Protein AF-A0A957NY93-F1 (afdb_monomer_lite)

Secondary structure (DSSP, 8-state):
-----EE------TTGGGG-EEEEEE-HHHHS-GGG-BTTTB---HHHHHHHHHHHHHHHHHTTEEEEEEEE-SS--TTS---EEEEEEE--SPPPHHHHHHHHHHHHHHHHHHHHHHHHHHHH--

Radius of gyration: 15.86 Å; chains: 1; bounding box: 39×30×48 Å

Sequence (126 aa):
PTLHLMSKSAEGNNADRENANIVALIKPQFEAGKENVGKGGVVRDQKVHRSVLQETLSTARNLGLVTRGVTVSPLLGPAGNVEFLVWWQQDSSPVGDFQNDLLTTNIRAMIEQTLAAAHALRQGAG

Foldseek 3Di:
DPWPWDWDDDPDDPVSLQWTKTKTKAFLLVQADPVQQDPQSERDDLVSVLVSLVVVQVVCVVVQKQWPAKAWDLDADPSRYTMMMTMITHHPDDDDPVVVVVSVVVSVVRSVVRSVRSVVSVVVVD

Structure (mmCIF, N/CA/C/O backbone):
data_AF-A0A957NY93-F1
#
_entry.id   AF-A0A957NY93-F1
#
loop_
_atom_site.group_PDB
_atom_site.id
_atom_site.type_symbol
_atom_site.label_atom_id
_atom_site.label_alt_id
_atom_site.label_comp_id
_atom_site.label_asym_id
_atom_site.label_entity_id
_atom_site.label_seq_id
_atom_site.pdbx_PDB_ins_code
_atom_site.Cartn_x
_atom_site.Cartn_y
_atom_site.Cartn_z
_atom_site.occupancy
_atom_site.B_iso_or_equiv
_atom_site.auth_seq_id
_atom_site.auth_comp_id
_atom_site.auth_asym_id
_atom_site.auth_atom_id
_atom_site.pdbx_PDB_model_num
ATOM 1 N N . PRO A 1 1 ? -6.779 -10.012 -1.672 1.00 38.25 1 PRO A N 1
ATOM 2 C CA . PRO A 1 1 ? -6.381 -9.122 -2.774 1.00 38.25 1 PRO A CA 1
ATOM 3 C C . PRO A 1 1 ? -7.370 -9.072 -3.935 1.00 38.25 1 PRO A C 1
ATOM 5 O O . PRO A 1 1 ? -7.368 -9.952 -4.792 1.00 38.25 1 PRO A O 1
ATOM 8 N N . THR A 1 2 ? -8.195 -8.023 -3.980 1.00 35.12 2 THR A N 1
ATOM 9 C CA . THR A 1 2 ? -8.941 -7.669 -5.200 1.00 35.12 2 THR A CA 1
ATOM 10 C C . THR A 1 2 ? -8.247 -6.475 -5.834 1.00 35.12 2 THR A C 1
ATOM 12 O O . THR A 1 2 ? -8.535 -5.322 -5.517 1.00 35.12 2 THR A O 1
ATOM 15 N N . LEU A 1 3 ? -7.305 -6.763 -6.728 1.00 40.34 3 LEU A N 1
ATOM 16 C CA . LEU A 1 3 ? -6.578 -5.758 -7.488 1.00 40.34 3 LEU A CA 1
ATOM 17 C C . LEU A 1 3 ? -7.494 -5.221 -8.600 1.00 40.34 3 LEU A C 1
ATOM 19 O O . LEU A 1 3 ? -7.773 -5.921 -9.571 1.00 40.34 3 LEU A O 1
ATOM 23 N N . HIS A 1 4 ? -8.011 -3.998 -8.456 1.00 44.75 4 HIS A N 1
ATOM 24 C CA . HIS A 1 4 ? -8.770 -3.348 -9.529 1.00 44.75 4 HIS A CA 1
ATOM 25 C C . HIS A 1 4 ? -7.773 -2.728 -10.520 1.00 44.75 4 HIS A C 1
ATOM 27 O O . HIS A 1 4 ? -7.240 -1.644 -10.285 1.00 44.75 4 HIS A O 1
ATOM 33 N N . LEU A 1 5 ? -7.461 -3.463 -11.591 1.00 48.06 5 LEU A N 1
ATOM 34 C CA . LEU A 1 5 ? -6.536 -3.033 -12.640 1.00 48.06 5 LEU A CA 1
ATOM 35 C C . LEU A 1 5 ? -7.236 -2.065 -13.598 1.00 48.06 5 LEU A C 1
ATOM 37 O O . LEU A 1 5 ? -8.136 -2.458 -14.336 1.00 48.06 5 LEU A O 1
ATOM 41 N N . MET A 1 6 ? -6.783 -0.815 -13.639 1.00 42.16 6 MET A N 1
ATOM 42 C CA . MET A 1 6 ? -7.048 0.076 -14.765 1.00 42.16 6 MET A CA 1
ATOM 43 C C . MET A 1 6 ? -5.817 0.061 -15.673 1.00 42.16 6 MET A C 1
ATOM 45 O O . MET A 1 6 ? -4.771 0.596 -15.312 1.00 42.16 6 MET A O 1
ATOM 49 N N . SER A 1 7 ? -5.927 -0.581 -16.838 1.00 45.12 7 SER A N 1
ATOM 50 C CA . SER A 1 7 ? -4.910 -0.501 -17.892 1.00 45.12 7 SER A CA 1
ATOM 51 C C . SER A 1 7 ? -5.384 0.466 -18.975 1.00 45.12 7 SER A C 1
ATOM 53 O O . SER A 1 7 ? -6.539 0.425 -19.397 1.00 45.12 7 SER A O 1
ATOM 55 N N . LYS A 1 8 ? -4.501 1.365 -19.415 1.00 44.06 8 LYS A N 1
ATOM 56 C CA . LYS A 1 8 ? -4.727 2.191 -20.602 1.00 44.06 8 LYS A CA 1
ATOM 57 C C . LYS A 1 8 ? -3.814 1.646 -21.695 1.00 44.06 8 LYS A C 1
ATOM 59 O O . LYS A 1 8 ? -2.609 1.870 -21.658 1.00 44.06 8 LYS A O 1
ATOM 64 N N . SER A 1 9 ? -4.387 0.877 -22.618 1.00 43.62 9 SER A N 1
ATOM 65 C CA . SER A 1 9 ? -3.687 0.446 -23.828 1.00 43.62 9 SER A CA 1
ATOM 66 C C . SER A 1 9 ? -3.592 1.645 -24.769 1.00 43.62 9 SER A C 1
ATOM 68 O O . SER A 1 9 ? -4.622 2.188 -25.163 1.00 43.62 9 SER A O 1
ATOM 70 N N . ALA A 1 10 ? -2.381 2.089 -25.105 1.00 47.06 10 ALA A N 1
ATOM 71 C CA . ALA A 1 10 ? -2.195 2.949 -26.268 1.00 47.06 10 ALA A CA 1
ATOM 72 C C . ALA A 1 10 ? -2.408 2.074 -27.513 1.00 47.06 10 ALA A C 1
ATOM 74 O O . ALA A 1 10 ? -1.837 0.988 -27.603 1.00 47.06 10 ALA A O 1
ATOM 75 N N . GLU A 1 11 ? -3.280 2.487 -28.431 1.00 49.31 11 GLU A N 1
ATOM 76 C CA . GLU A 1 11 ? -3.391 1.837 -29.737 1.00 49.31 11 GLU A CA 1
ATOM 77 C C . GLU A 1 11 ? -2.147 2.205 -30.552 1.00 49.31 11 GLU A C 1
ATOM 79 O O . GLU A 1 11 ? -1.994 3.337 -31.004 1.00 49.31 11 GLU A O 1
ATOM 84 N N . GLY A 1 12 ? -1.224 1.254 -30.670 1.00 46.53 12 GLY A N 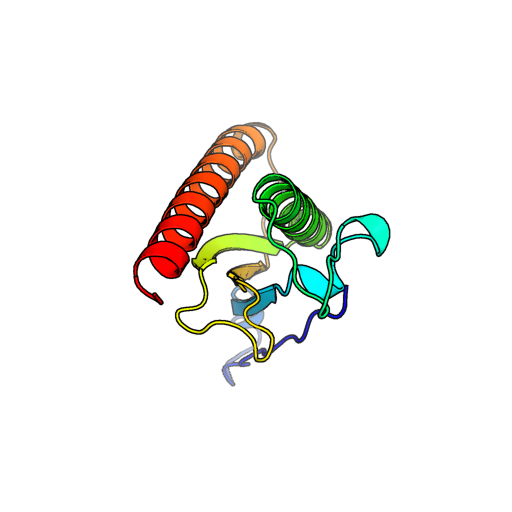1
ATOM 85 C CA . GLY A 1 12 ? 0.076 1.423 -31.305 1.00 46.53 12 GLY A CA 1
ATOM 86 C C . GLY A 1 12 ? 0.722 0.061 -31.549 1.00 46.53 12 GLY A C 1
ATOM 87 O O . GLY A 1 12 ? 0.358 -0.931 -30.921 1.00 46.53 12 GLY A O 1
ATOM 88 N N . ASN A 1 13 ? 1.581 -0.009 -32.561 1.00 46.53 13 ASN A N 1
ATOM 89 C CA . ASN A 1 13 ? 2.079 -1.226 -33.204 1.00 46.53 13 ASN A CA 1
ATOM 90 C C . ASN A 1 13 ? 2.714 -2.224 -32.204 1.0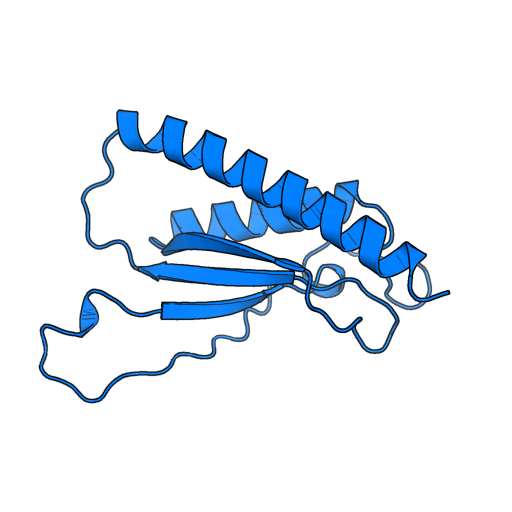0 46.53 13 ASN A C 1
ATOM 92 O O . ASN A 1 13 ? 3.113 -1.845 -31.112 1.00 46.53 13 ASN A O 1
ATOM 96 N N . ASN A 1 14 ? 2.857 -3.502 -32.579 1.00 46.69 14 ASN A N 1
ATOM 97 C CA . ASN A 1 14 ? 3.191 -4.648 -31.699 1.00 46.69 14 ASN A CA 1
ATOM 98 C C . ASN A 1 14 ? 4.466 -4.521 -30.809 1.00 46.69 14 ASN A C 1
ATOM 100 O O . ASN A 1 14 ? 4.696 -5.388 -29.972 1.00 46.69 14 ASN A O 1
ATOM 104 N N . ALA A 1 15 ? 5.265 -3.459 -30.962 1.00 48.84 15 ALA A N 1
ATOM 105 C CA . ALA A 1 15 ? 6.399 -3.082 -30.109 1.00 48.84 15 ALA A CA 1
ATOM 106 C C . ALA A 1 15 ? 6.013 -2.251 -28.856 1.00 48.84 15 ALA A C 1
ATOM 108 O O . ALA A 1 15 ? 6.775 -2.205 -27.898 1.00 48.84 15 ALA A O 1
ATOM 109 N N . ASP A 1 16 ? 4.815 -1.655 -28.795 1.00 47.78 16 ASP A N 1
ATOM 110 C CA . ASP A 1 16 ? 4.365 -0.823 -27.658 1.00 47.78 16 ASP A CA 1
ATOM 111 C C . ASP A 1 16 ? 3.883 -1.641 -26.442 1.00 47.78 16 ASP A C 1
ATOM 113 O O . ASP A 1 16 ? 3.574 -1.095 -25.378 1.00 47.78 16 ASP A O 1
ATOM 117 N N . ARG A 1 17 ? 3.852 -2.975 -26.563 1.00 48.91 17 ARG A N 1
ATOM 118 C CA . ARG A 1 17 ? 3.532 -3.897 -25.459 1.00 48.91 17 ARG A CA 1
ATOM 119 C C . ARG A 1 17 ? 4.606 -3.939 -24.367 1.00 48.91 17 ARG A C 1
ATOM 121 O O . ARG A 1 17 ? 4.334 -4.460 -23.291 1.00 48.91 17 ARG A O 1
ATOM 128 N N . GLU A 1 18 ? 5.786 -3.374 -24.614 1.00 53.59 18 GLU A N 1
ATOM 129 C CA . GLU A 1 18 ? 6.930 -3.423 -23.695 1.00 53.59 18 GLU A CA 1
ATOM 130 C C . GLU A 1 18 ? 6.879 -2.389 -22.556 1.00 53.59 18 GLU A C 1
ATOM 132 O O . GLU A 1 18 ? 7.755 -2.389 -21.702 1.00 53.59 18 GLU A O 1
ATOM 137 N N . ASN A 1 19 ? 5.856 -1.527 -22.483 1.00 65.19 19 ASN A N 1
ATOM 138 C CA . ASN A 1 19 ? 5.775 -0.465 -21.466 1.00 65.19 19 ASN A CA 1
ATOM 139 C C . ASN A 1 19 ? 4.360 -0.278 -20.891 1.00 65.19 19 ASN A C 1
ATOM 141 O O . ASN A 1 19 ? 3.904 0.848 -20.665 1.00 65.19 19 ASN A O 1
ATOM 145 N N . ALA A 1 20 ? 3.632 -1.374 -20.658 1.00 80.31 20 ALA A N 1
ATOM 146 C CA . ALA A 1 20 ? 2.317 -1.301 -20.028 1.00 80.31 20 ALA A CA 1
ATOM 147 C C . ALA A 1 20 ? 2.431 -0.715 -18.607 1.00 80.31 20 ALA A C 1
ATOM 149 O O . ALA A 1 20 ? 3.055 -1.297 -17.718 1.00 80.31 20 ALA A O 1
ATOM 150 N N . ASN A 1 21 ? 1.821 0.455 -18.402 1.00 86.50 21 ASN A N 1
ATOM 151 C CA . ASN A 1 21 ? 1.753 1.120 -17.105 1.00 86.50 21 ASN A CA 1
ATOM 152 C C . ASN A 1 21 ? 0.478 0.693 -16.378 1.00 86.50 21 ASN A C 1
ATOM 154 O O . ASN A 1 21 ? -0.620 0.792 -16.928 1.00 86.50 21 ASN A O 1
ATOM 158 N N . ILE A 1 22 ? 0.627 0.265 -15.128 1.00 91.56 22 ILE A N 1
ATOM 159 C CA . ILE A 1 22 ? -0.482 -0.102 -14.251 1.00 91.56 22 ILE A CA 1
ATOM 160 C C . ILE A 1 22 ? -0.497 0.874 -13.084 1.00 91.56 22 ILE A C 1
ATOM 162 O O . ILE A 1 22 ? 0.503 1.016 -12.382 1.00 91.56 22 ILE A O 1
ATOM 166 N N . VAL A 1 23 ? -1.641 1.516 -12.857 1.00 93.81 23 VAL A N 1
ATOM 167 C CA . VAL A 1 23 ? -1.903 2.266 -11.627 1.00 93.81 23 VAL A CA 1
ATOM 168 C C . VAL A 1 23 ? -2.995 1.540 -10.860 1.00 93.81 23 VAL A C 1
ATOM 170 O O . VAL A 1 23 ? -4.060 1.261 -11.412 1.00 93.81 23 VAL A O 1
ATOM 173 N N . ALA A 1 24 ? -2.726 1.215 -9.600 1.00 95.44 24 ALA A N 1
ATOM 174 C CA . ALA A 1 24 ? -3.663 0.498 -8.745 1.00 95.44 24 ALA A CA 1
ATOM 175 C C . ALA A 1 24 ? -3.839 1.202 -7.398 1.00 95.44 24 ALA A C 1
ATOM 177 O O . ALA A 1 24 ? -2.929 1.856 -6.887 1.00 95.44 24 ALA A O 1
ATOM 178 N N . LEU A 1 25 ? -5.031 1.040 -6.828 1.00 97.62 25 LEU A N 1
ATOM 179 C CA . LEU A 1 25 ? -5.383 1.525 -5.501 1.00 97.62 25 LEU A CA 1
ATOM 180 C C . LEU A 1 25 ? -5.311 0.358 -4.511 1.00 97.62 25 LEU A C 1
ATOM 182 O O . LEU A 1 25 ? -6.077 -0.600 -4.614 1.00 97.62 25 LEU A O 1
ATOM 186 N N . ILE A 1 26 ? -4.395 0.447 -3.554 1.00 98.00 26 ILE A N 1
ATOM 187 C CA . ILE A 1 26 ? -4.211 -0.512 -2.467 1.00 98.00 26 ILE A CA 1
ATOM 188 C C . ILE A 1 26 ? -5.057 -0.055 -1.282 1.00 98.00 26 ILE A C 1
ATOM 190 O O . ILE A 1 26 ? -4.910 1.064 -0.782 1.00 98.00 26 ILE A O 1
ATOM 194 N N . LYS A 1 27 ? -5.931 -0.946 -0.819 1.00 97.50 27 LYS A N 1
ATOM 195 C CA . LYS A 1 27 ? -6.901 -0.683 0.246 1.00 97.50 27 LYS A CA 1
ATOM 196 C C . LYS A 1 27 ? -6.636 -1.610 1.434 1.00 97.50 27 LYS A C 1
ATOM 198 O O . LYS A 1 27 ? -7.103 -2.750 1.412 1.00 97.50 27 LYS A O 1
ATOM 203 N N . PRO A 1 28 ? -5.909 -1.161 2.474 1.00 97.31 28 PRO A N 1
ATOM 204 C CA . PRO A 1 28 ? -5.472 -2.028 3.568 1.00 97.31 28 PRO A CA 1
ATOM 205 C C . PRO A 1 28 ? -6.585 -2.839 4.230 1.00 97.31 28 PRO A C 1
ATOM 207 O O . PRO A 1 28 ? -6.360 -3.980 4.601 1.00 97.31 28 PRO A O 1
ATOM 210 N N . GLN A 1 29 ? -7.798 -2.301 4.328 1.00 96.88 29 GLN A N 1
ATOM 211 C CA . GLN A 1 29 ? -8.953 -2.982 4.916 1.00 96.88 29 GLN A CA 1
ATOM 212 C C . GLN A 1 29 ? -9.432 -4.229 4.150 1.00 96.88 29 GLN A C 1
ATOM 214 O O . GLN A 1 29 ? -10.200 -5.011 4.704 1.00 96.88 29 GLN A O 1
ATOM 219 N N . PHE A 1 30 ? -9.016 -4.405 2.892 1.00 96.44 30 PHE A N 1
ATOM 220 C CA . PHE A 1 30 ? -9.325 -5.590 2.081 1.00 96.44 30 PHE A CA 1
ATOM 221 C C . PHE A 1 30 ? -8.132 -6.535 1.912 1.00 96.44 30 PHE A C 1
ATOM 223 O O . PHE A 1 30 ? -8.319 -7.676 1.491 1.00 96.44 30 PHE A O 1
ATOM 230 N N . GLU A 1 31 ? -6.928 -6.060 2.225 1.00 95.56 31 GLU A N 1
ATOM 231 C CA . GLU A 1 31 ? -5.686 -6.826 2.100 1.00 95.56 31 GLU A CA 1
ATOM 232 C C . GLU A 1 31 ? -5.209 -7.387 3.438 1.00 95.56 31 GLU A C 1
ATOM 234 O O . GLU A 1 31 ? -4.670 -8.487 3.494 1.00 95.56 31 GLU A O 1
ATOM 239 N N . ALA A 1 32 ? -5.442 -6.657 4.528 1.00 94.12 32 ALA A N 1
ATOM 240 C CA . ALA A 1 32 ? -5.104 -7.108 5.864 1.00 94.12 32 ALA A CA 1
ATOM 241 C C . ALA A 1 32 ? -6.022 -8.258 6.315 1.00 94.12 32 ALA A C 1
ATOM 243 O O . ALA A 1 32 ? -7.218 -8.285 6.006 1.00 94.12 32 ALA A O 1
ATOM 244 N N . GLY A 1 33 ? -5.474 -9.181 7.111 1.00 92.00 33 GLY A N 1
ATOM 245 C CA . GLY A 1 33 ? -6.261 -10.203 7.808 1.00 92.00 33 GLY A CA 1
ATOM 246 C C . GLY A 1 33 ? -7.357 -9.588 8.687 1.00 92.00 33 GLY A C 1
ATOM 247 O O . GLY A 1 33 ? -7.221 -8.462 9.175 1.00 92.00 33 GLY A O 1
ATOM 248 N N . LYS A 1 34 ? -8.463 -10.315 8.898 1.00 92.75 34 LYS A N 1
ATOM 249 C CA . LYS A 1 34 ? -9.654 -9.812 9.618 1.00 92.75 34 LYS A CA 1
ATOM 250 C C . LYS A 1 34 ? -9.327 -9.300 11.025 1.00 92.75 34 LYS A C 1
ATOM 252 O O . LYS A 1 34 ? -9.948 -8.349 11.485 1.00 92.75 34 LYS A O 1
ATOM 257 N N . GLU A 1 35 ? -8.351 -9.907 11.688 1.00 94.94 35 GLU A N 1
ATOM 258 C CA . GLU A 1 35 ? -7.843 -9.534 13.008 1.00 94.94 35 GLU A CA 1
ATOM 259 C C . GLU A 1 35 ? -7.174 -8.150 13.046 1.00 94.94 35 GLU A C 1
ATOM 261 O O . GLU A 1 35 ? -7.125 -7.515 14.096 1.00 94.94 35 GLU A O 1
ATOM 266 N N . ASN A 1 36 ? -6.711 -7.657 11.896 1.00 95.31 36 ASN A N 1
ATOM 267 C CA . ASN A 1 36 ? -6.055 -6.358 11.749 1.00 95.31 36 ASN A CA 1
ATOM 268 C C . ASN A 1 36 ? -7.030 -5.233 11.360 1.00 95.31 36 ASN A C 1
ATOM 270 O O . ASN A 1 36 ? -6.633 -4.071 11.221 1.00 95.31 36 ASN A O 1
ATOM 274 N N . VAL A 1 37 ? -8.316 -5.556 11.192 1.00 95.50 37 VAL A N 1
ATOM 275 C CA . VAL A 1 37 ? -9.365 -4.603 10.827 1.00 95.50 37 VAL A CA 1
ATOM 276 C C . VAL A 1 37 ? -10.169 -4.232 12.071 1.00 95.50 37 VAL A C 1
ATOM 278 O O . VAL A 1 37 ? -10.920 -5.031 12.626 1.00 95.50 37 VAL A O 1
ATOM 281 N N . GLY A 1 38 ? -10.020 -2.985 12.522 1.00 93.56 38 GLY A N 1
ATOM 282 C CA . GLY A 1 38 ? -10.698 -2.491 13.718 1.00 93.56 38 GLY A CA 1
ATOM 283 C C . GLY A 1 38 ? -12.180 -2.160 13.507 1.00 93.56 38 GLY A C 1
ATOM 284 O O . GLY A 1 38 ? -12.742 -2.280 12.414 1.00 93.56 38 GLY A O 1
ATOM 285 N N . LYS A 1 39 ? -12.818 -1.652 14.572 1.00 91.38 39 LYS A N 1
ATOM 286 C CA . LYS A 1 39 ? -14.223 -1.209 14.554 1.00 91.38 39 LYS A CA 1
ATOM 287 C C . LYS A 1 39 ? -14.493 -0.254 13.383 1.00 91.38 39 LYS A C 1
ATOM 289 O O . LYS A 1 39 ? -13.738 0.698 13.163 1.00 91.38 39 LYS A O 1
ATOM 294 N N . GLY A 1 40 ? -15.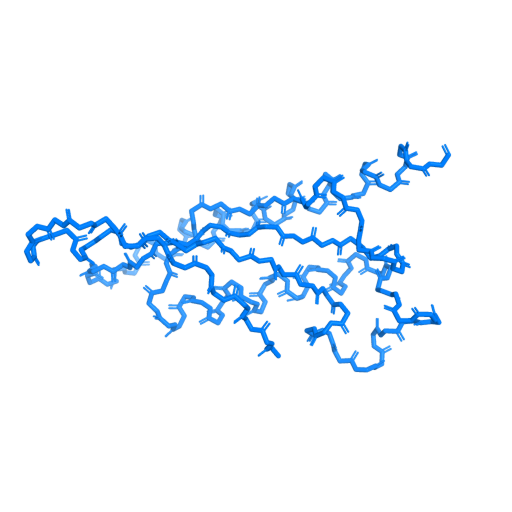596 -0.510 12.677 1.00 93.19 40 GLY A N 1
ATOM 295 C CA . GLY A 1 40 ? -16.015 0.257 11.501 1.00 93.19 40 GLY A CA 1
ATOM 296 C C . GLY A 1 40 ? -15.297 -0.128 10.205 1.00 93.19 40 GLY A C 1
ATOM 297 O O . GLY A 1 40 ? -15.428 0.593 9.224 1.00 93.19 40 GLY A O 1
ATOM 298 N N . GLY A 1 41 ? -14.533 -1.228 10.185 1.00 95.31 41 GLY A N 1
ATOM 299 C CA . GLY A 1 41 ? -13.813 -1.656 8.983 1.00 95.31 41 GLY A CA 1
ATOM 300 C C . GLY A 1 41 ? -12.559 -0.821 8.701 1.00 95.31 41 GLY A C 1
ATOM 301 O O . GLY A 1 41 ? -12.188 -0.646 7.541 1.00 95.31 41 GLY A O 1
ATOM 302 N N . VAL A 1 42 ? -11.941 -0.246 9.741 1.00 96.19 42 VAL A N 1
ATOM 303 C CA . VAL A 1 42 ? -10.845 0.728 9.597 1.00 96.19 42 VAL A CA 1
ATOM 304 C C . VAL A 1 42 ? -9.526 0.166 10.105 1.00 96.19 42 VAL A C 1
ATOM 306 O O . VAL A 1 42 ? -9.404 -0.193 11.279 1.00 96.19 42 VAL A O 1
ATOM 309 N N . VAL A 1 43 ? -8.510 0.194 9.247 1.00 96.44 43 VAL A N 1
ATOM 310 C CA . VAL A 1 43 ? -7.122 -0.122 9.593 1.00 96.44 43 VAL A CA 1
ATOM 311 C C . VAL A 1 43 ? -6.420 1.156 10.049 1.00 96.44 43 VAL A C 1
ATOM 313 O O . VAL A 1 43 ? -6.250 2.102 9.276 1.00 96.44 43 VAL A O 1
ATOM 316 N N . ARG A 1 44 ? -6.034 1.207 11.330 1.00 93.44 44 ARG A N 1
ATOM 317 C CA . ARG A 1 44 ? -5.361 2.372 11.939 1.00 93.44 44 ARG A CA 1
ATOM 318 C C . ARG A 1 44 ? -3.879 2.152 12.222 1.00 93.44 44 ARG A C 1
ATOM 320 O O . ARG A 1 44 ? -3.157 3.138 12.303 1.00 93.44 44 ARG A O 1
ATOM 327 N N . ASP A 1 45 ? -3.461 0.905 12.415 1.00 95.38 45 ASP A N 1
ATOM 328 C CA . ASP A 1 45 ? -2.083 0.583 12.769 1.00 95.38 45 ASP A CA 1
ATOM 329 C C . ASP A 1 45 ? -1.169 0.729 11.544 1.00 95.38 45 ASP A C 1
ATOM 331 O O . ASP A 1 45 ? -1.345 0.063 10.522 1.00 95.38 45 ASP A O 1
ATOM 335 N N . GLN A 1 46 ? -0.165 1.595 11.668 1.00 95.25 46 GLN A N 1
ATOM 336 C CA . GLN A 1 46 ? 0.842 1.836 10.639 1.00 95.25 46 GLN A CA 1
ATOM 337 C C . GLN A 1 46 ? 1.664 0.576 10.324 1.00 95.25 46 GLN A C 1
ATOM 339 O O . GLN A 1 46 ? 2.131 0.414 9.197 1.00 95.25 46 GLN A O 1
ATOM 344 N N . LYS A 1 47 ? 1.827 -0.344 11.284 1.00 96.88 47 LYS A N 1
ATOM 345 C CA . LYS A 1 47 ? 2.493 -1.632 11.045 1.00 96.88 47 LYS A CA 1
ATOM 346 C C . LYS A 1 47 ? 1.706 -2.491 10.060 1.00 96.88 47 LYS A C 1
ATOM 348 O O . LYS A 1 47 ? 2.317 -3.125 9.204 1.00 96.88 47 LYS A O 1
ATOM 353 N N . VAL A 1 48 ? 0.375 -2.453 10.134 1.00 97.62 48 VAL A N 1
ATOM 354 C CA . VAL A 1 48 ? -0.503 -3.159 9.190 1.00 97.62 48 VAL A CA 1
ATOM 355 C C . VAL A 1 48 ? -0.405 -2.522 7.806 1.00 97.62 48 VAL A C 1
ATOM 357 O O . VAL A 1 48 ? -0.245 -3.235 6.823 1.00 97.62 48 VAL A O 1
ATOM 360 N N . HIS A 1 49 ? -0.412 -1.187 7.708 1.00 97.81 49 HIS A N 1
ATOM 361 C CA . HIS A 1 49 ? -0.183 -0.505 6.423 1.00 97.81 49 HIS A CA 1
ATOM 362 C C . HIS A 1 49 ? 1.157 -0.895 5.794 1.00 97.81 49 HIS A C 1
ATOM 364 O O . HIS A 1 49 ? 1.212 -1.180 4.599 1.00 97.81 49 HIS A O 1
ATOM 370 N N . ARG A 1 50 ? 2.229 -0.949 6.596 1.00 98.06 50 ARG A N 1
ATOM 371 C CA . ARG A 1 50 ? 3.553 -1.381 6.135 1.00 98.06 50 ARG A CA 1
ATOM 372 C C . ARG A 1 50 ? 3.527 -2.814 5.600 1.00 98.06 50 ARG A C 1
ATOM 374 O O . ARG A 1 50 ? 4.028 -3.028 4.501 1.00 98.06 50 ARG A O 1
ATOM 381 N N . SER A 1 51 ? 2.957 -3.760 6.351 1.00 97.81 51 SER A N 1
ATOM 382 C CA . SER A 1 51 ? 2.867 -5.173 5.938 1.00 97.81 51 SER A CA 1
ATOM 383 C C . SER A 1 51 ? 2.082 -5.313 4.633 1.00 97.81 51 SER A C 1
ATOM 385 O O . SER A 1 51 ? 2.605 -5.889 3.684 1.00 97.81 51 SER A O 1
ATOM 387 N N . VAL A 1 52 ? 0.923 -4.654 4.514 1.00 98.06 52 VAL A N 1
ATOM 388 C CA . VAL A 1 52 ? 0.129 -4.650 3.274 1.00 98.06 52 VAL A CA 1
ATOM 389 C C . VAL A 1 52 ? 0.940 -4.135 2.083 1.00 98.06 52 VAL A C 1
ATOM 391 O O . VAL A 1 52 ? 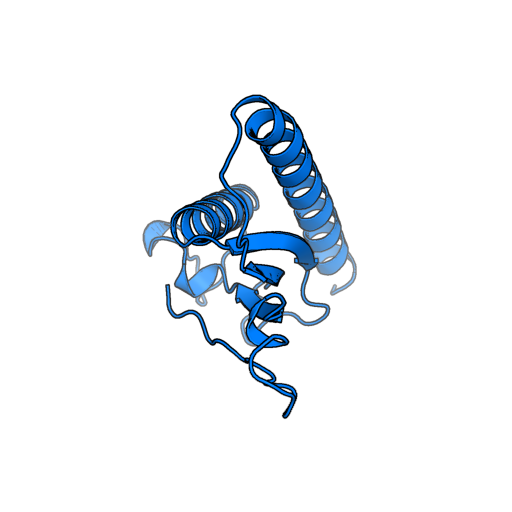0.928 -4.760 1.021 1.00 98.06 52 VAL A O 1
ATOM 394 N N . LEU A 1 53 ? 1.661 -3.017 2.229 1.00 97.94 53 LEU A N 1
ATOM 395 C CA . LEU A 1 53 ? 2.497 -2.483 1.151 1.00 97.94 53 LEU A CA 1
ATOM 396 C C . LEU A 1 53 ? 3.633 -3.449 0.790 1.00 97.94 53 LEU A C 1
ATOM 398 O O . LEU A 1 53 ? 3.836 -3.735 -0.386 1.00 97.94 53 LEU A O 1
ATOM 402 N N . GLN A 1 54 ? 4.349 -3.989 1.776 1.00 96.56 54 GLN A N 1
ATOM 403 C CA . GLN A 1 54 ? 5.440 -4.939 1.538 1.00 96.56 54 GLN A CA 1
ATOM 404 C C . GLN A 1 54 ? 4.956 -6.196 0.807 1.00 96.56 54 GLN A C 1
ATOM 406 O O . GLN A 1 54 ? 5.553 -6.593 -0.194 1.00 96.56 54 GLN A O 1
ATOM 411 N N . GLU A 1 55 ? 3.858 -6.789 1.266 1.00 95.81 55 GLU A N 1
ATOM 412 C CA . GLU A 1 55 ? 3.271 -7.996 0.682 1.00 95.81 55 GLU A CA 1
ATOM 413 C C . GLU A 1 55 ? 2.743 -7.740 -0.731 1.00 95.81 55 GLU A C 1
ATOM 415 O O . GLU A 1 55 ? 3.012 -8.523 -1.645 1.00 95.81 55 GLU A O 1
ATOM 420 N N . THR A 1 56 ? 2.061 -6.612 -0.944 1.00 96.19 56 THR A N 1
ATOM 421 C CA . THR A 1 56 ? 1.504 -6.251 -2.255 1.00 96.19 56 THR A CA 1
ATOM 422 C C . THR A 1 56 ? 2.607 -6.000 -3.281 1.00 96.19 56 THR A C 1
ATOM 424 O O . THR A 1 56 ? 2.557 -6.542 -4.386 1.00 96.19 56 THR A O 1
ATOM 427 N N . LEU A 1 57 ? 3.633 -5.216 -2.929 1.00 94.31 57 LEU A N 1
ATOM 428 C CA . LEU A 1 57 ? 4.742 -4.915 -3.840 1.00 94.31 57 LEU A CA 1
ATOM 429 C C . LEU A 1 57 ? 5.612 -6.153 -4.115 1.00 94.31 57 LEU A C 1
ATOM 431 O O . LEU A 1 57 ? 6.060 -6.345 -5.244 1.00 94.31 57 LEU A O 1
ATOM 435 N N . SER A 1 58 ? 5.813 -7.016 -3.113 1.00 91.00 58 SER A N 1
ATOM 436 C CA . SER A 1 58 ? 6.504 -8.302 -3.281 1.00 91.00 58 SER A CA 1
ATOM 437 C C . SER A 1 58 ? 5.732 -9.242 -4.213 1.00 91.00 58 SER A C 1
ATOM 439 O O . SER A 1 58 ? 6.300 -9.815 -5.142 1.00 91.00 58 SER A O 1
ATOM 441 N N . THR A 1 59 ? 4.412 -9.333 -4.034 1.00 90.94 59 THR A N 1
ATOM 442 C CA . THR A 1 59 ? 3.539 -10.120 -4.915 1.00 90.94 59 THR A CA 1
ATOM 443 C C . THR A 1 59 ? 3.606 -9.609 -6.352 1.00 90.94 59 THR A C 1
ATOM 445 O O . THR A 1 59 ? 3.780 -10.405 -7.269 1.00 90.94 59 THR A O 1
ATOM 448 N N . ALA A 1 60 ? 3.540 -8.291 -6.562 1.00 90.44 60 ALA A N 1
ATOM 449 C CA . ALA A 1 60 ? 3.665 -7.694 -7.890 1.00 90.44 60 ALA A CA 1
ATOM 450 C C . ALA A 1 60 ? 5.013 -8.028 -8.552 1.00 90.44 60 ALA A C 1
ATOM 452 O O . ALA A 1 60 ? 5.044 -8.420 -9.718 1.00 90.44 60 ALA A O 1
ATOM 453 N N . ARG A 1 61 ? 6.117 -7.972 -7.797 1.00 87.50 61 ARG A N 1
ATOM 454 C CA . ARG A 1 61 ? 7.441 -8.385 -8.285 1.00 87.50 61 ARG A CA 1
ATOM 455 C C . ARG A 1 61 ? 7.461 -9.840 -8.750 1.00 87.50 61 ARG A C 1
ATOM 457 O O . ARG A 1 61 ? 7.981 -10.118 -9.825 1.00 87.50 61 ARG A O 1
ATOM 464 N N . ASN A 1 62 ? 6.855 -10.751 -7.989 1.00 85.38 62 ASN A N 1
ATOM 465 C CA . ASN A 1 62 ? 6.754 -12.167 -8.368 1.00 85.38 62 ASN A CA 1
ATOM 466 C C . ASN A 1 62 ? 5.908 -12.390 -9.634 1.00 85.38 62 ASN A C 1
ATOM 468 O O . ASN A 1 62 ? 6.043 -13.419 -10.289 1.00 85.38 62 ASN A O 1
ATOM 472 N N . LEU A 1 63 ? 5.057 -11.424 -9.990 1.00 86.69 63 LEU A N 1
ATOM 473 C CA . LEU A 1 63 ? 4.269 -11.410 -11.223 1.00 86.69 63 LEU A CA 1
ATOM 474 C C . LEU A 1 63 ? 4.985 -10.704 -12.392 1.00 86.69 63 LEU A C 1
ATOM 476 O O . LEU A 1 63 ? 4.371 -10.486 -13.433 1.00 86.69 63 LEU A O 1
ATOM 480 N N . GLY A 1 64 ? 6.263 -10.335 -12.241 1.00 84.56 64 GLY A N 1
ATOM 481 C CA . GLY A 1 64 ? 7.038 -9.645 -13.279 1.00 84.56 64 GLY A CA 1
ATOM 482 C C . GLY A 1 64 ? 6.755 -8.143 -13.381 1.00 84.56 64 GLY A C 1
ATOM 483 O O . GLY A 1 64 ? 7.015 -7.531 -14.417 1.00 84.56 64 GLY A O 1
ATOM 484 N N . LEU A 1 65 ? 6.201 -7.535 -12.327 1.00 86.44 65 LEU A N 1
ATOM 485 C CA . LEU A 1 65 ? 5.944 -6.098 -12.269 1.00 86.44 65 LEU A CA 1
ATOM 486 C C . LEU A 1 65 ? 7.017 -5.378 -11.452 1.00 86.44 65 LEU A C 1
ATOM 488 O O . LEU A 1 65 ? 7.265 -5.689 -10.286 1.00 86.44 65 LEU A O 1
ATOM 492 N N . VAL A 1 66 ? 7.596 -4.334 -12.032 1.00 88.50 66 VAL A N 1
ATOM 493 C CA . VAL A 1 66 ? 8.504 -3.420 -11.344 1.00 88.50 66 VAL A CA 1
ATOM 494 C C . VAL A 1 66 ? 7.718 -2.253 -10.777 1.00 88.50 66 VAL A C 1
ATOM 496 O O . VAL A 1 66 ? 6.988 -1.557 -11.481 1.00 88.50 66 VAL A O 1
ATOM 499 N N . THR A 1 67 ? 7.894 -2.013 -9.480 1.00 91.75 67 THR A N 1
ATOM 500 C CA . THR A 1 67 ? 7.319 -0.843 -8.806 1.00 91.75 67 THR A CA 1
ATOM 501 C C . THR A 1 67 ? 8.130 0.392 -9.158 1.00 91.75 67 THR A C 1
ATOM 503 O O . THR A 1 67 ? 9.314 0.477 -8.838 1.00 91.75 67 THR A O 1
ATOM 506 N N . ARG A 1 68 ? 7.477 1.351 -9.812 1.00 92.25 68 ARG A N 1
ATOM 507 C CA . ARG A 1 68 ? 8.053 2.644 -10.195 1.00 92.25 68 ARG A CA 1
ATOM 508 C C . ARG A 1 68 ? 7.750 3.742 -9.184 1.00 92.25 68 ARG A C 1
ATOM 510 O O . ARG A 1 68 ? 8.524 4.683 -9.065 1.00 92.25 68 ARG A O 1
ATOM 517 N N . GLY A 1 69 ? 6.655 3.609 -8.439 1.00 93.88 69 GLY A N 1
ATOM 518 C CA . GLY A 1 69 ? 6.321 4.527 -7.359 1.00 93.88 69 GLY A CA 1
ATOM 519 C C . GLY A 1 69 ? 5.171 4.023 -6.502 1.00 93.88 69 GLY A C 1
ATOM 520 O O . GLY A 1 69 ? 4.334 3.241 -6.950 1.00 93.88 69 GLY A O 1
ATOM 521 N N . VAL A 1 70 ? 5.133 4.497 -5.264 1.00 96.94 70 VAL A N 1
ATOM 522 C CA . VAL A 1 70 ? 4.009 4.331 -4.345 1.00 96.94 70 VAL A CA 1
ATOM 523 C C . VAL A 1 70 ? 3.805 5.646 -3.599 1.00 96.94 70 VAL A C 1
ATOM 525 O O . VAL A 1 70 ? 4.768 6.355 -3.312 1.00 96.94 70 VAL A O 1
ATOM 528 N N . THR A 1 71 ? 2.551 6.008 -3.358 1.00 96.56 71 THR A N 1
ATOM 529 C CA . THR A 1 71 ? 2.179 7.220 -2.627 1.00 96.56 71 THR A CA 1
ATOM 530 C C . THR A 1 71 ? 0.868 7.012 -1.878 1.00 96.56 71 THR A C 1
ATOM 532 O O . THR A 1 71 ? 0.145 6.040 -2.105 1.00 96.56 71 THR A O 1
ATOM 535 N N . VAL A 1 72 ? 0.544 7.926 -0.969 1.00 97.38 72 VAL A N 1
ATOM 536 C CA . VAL A 1 72 ? -0.754 7.946 -0.298 1.00 97.38 72 VAL A CA 1
ATOM 537 C C . VAL A 1 72 ? -1.824 8.511 -1.238 1.00 97.38 72 VAL A C 1
ATOM 539 O O . VAL A 1 72 ? -1.574 9.458 -1.985 1.00 97.38 72 VAL A O 1
ATOM 542 N N . SER A 1 73 ? -3.026 7.936 -1.210 1.00 95.38 73 SER A N 1
ATOM 543 C CA . SER A 1 73 ? -4.200 8.546 -1.835 1.00 95.38 73 SER A CA 1
ATOM 544 C C . SER A 1 73 ? -4.492 9.892 -1.160 1.00 95.38 73 SER A C 1
ATOM 546 O O . SER A 1 73 ? -4.525 9.953 0.070 1.00 95.38 73 SER A O 1
ATOM 548 N N . PRO A 1 74 ? -4.761 10.970 -1.918 1.00 91.94 74 PRO A N 1
ATOM 549 C CA . PRO A 1 74 ? -5.111 12.263 -1.329 1.00 91.94 74 PRO A CA 1
ATOM 550 C C . PRO A 1 74 ? -6.464 12.234 -0.604 1.00 91.94 74 PRO A C 1
ATOM 552 O O . PRO A 1 74 ? -6.752 13.115 0.202 1.00 91.94 74 PRO A O 1
ATOM 555 N N . LEU A 1 75 ? -7.299 11.231 -0.891 1.00 92.19 75 LEU A N 1
ATOM 556 C CA . LEU A 1 75 ? -8.599 11.033 -0.266 1.00 92.19 75 LEU A CA 1
ATOM 557 C C . LEU A 1 75 ? -8.566 9.810 0.645 1.00 92.19 75 LEU A C 1
ATOM 559 O O . LEU A 1 75 ? -8.043 8.755 0.270 1.00 92.19 75 LEU A O 1
ATOM 563 N N . LEU A 1 76 ? -9.190 9.944 1.813 1.00 93.50 76 LEU A N 1
ATOM 564 C CA . LEU A 1 76 ? -9.511 8.803 2.658 1.00 93.50 76 LEU A CA 1
ATOM 565 C C . LEU A 1 76 ? -10.648 7.995 2.022 1.00 93.50 76 LEU A C 1
ATOM 567 O O . LEU A 1 76 ? -11.568 8.556 1.423 1.00 93.50 76 LEU A O 1
ATOM 571 N N . GLY A 1 77 ? -10.616 6.674 2.197 1.00 93.38 77 GLY A N 1
ATOM 572 C CA . GLY A 1 77 ? -11.742 5.816 1.840 1.00 93.38 77 GLY A CA 1
ATOM 573 C C . GLY A 1 77 ? -13.001 6.185 2.646 1.00 93.38 77 GLY A C 1
ATOM 574 O O . GLY A 1 77 ? -12.886 6.820 3.696 1.00 93.38 77 GLY A O 1
ATOM 575 N N . PRO A 1 78 ? -14.206 5.742 2.238 1.00 92.31 78 PRO A N 1
ATOM 576 C CA . PRO A 1 78 ? -15.475 6.188 2.836 1.00 92.31 78 PRO A CA 1
ATOM 577 C C . PRO A 1 78 ? -15.579 6.028 4.362 1.00 92.31 78 PRO A C 1
ATOM 579 O O . PRO A 1 78 ? -16.214 6.834 5.030 1.00 92.31 78 PRO A O 1
ATOM 582 N N . ALA A 1 79 ? -14.932 5.001 4.924 1.00 93.00 79 ALA A N 1
ATOM 583 C CA . ALA A 1 79 ? -14.891 4.744 6.366 1.00 93.00 79 ALA A CA 1
ATOM 584 C C . ALA A 1 79 ? -13.708 5.426 7.096 1.00 93.00 79 ALA A C 1
ATOM 586 O O . ALA A 1 79 ? -13.487 5.177 8.278 1.00 93.00 79 ALA A O 1
ATOM 587 N N . GLY A 1 80 ? -12.911 6.251 6.410 1.00 94.19 80 GLY A N 1
ATOM 588 C CA . GLY A 1 80 ? -11.715 6.902 6.959 1.00 94.19 80 GLY A CA 1
ATOM 589 C C . GLY A 1 80 ? -10.437 6.054 6.894 1.00 94.19 80 GLY A C 1
ATOM 590 O O . GLY A 1 80 ? -9.506 6.265 7.683 1.00 94.19 80 GLY A O 1
ATOM 591 N N . ASN A 1 81 ? -10.389 5.068 5.989 1.00 96.12 81 ASN A N 1
ATOM 592 C CA . ASN A 1 81 ? -9.168 4.309 5.714 1.00 96.12 81 ASN A CA 1
ATOM 593 C C . ASN A 1 81 ? -8.177 5.167 4.926 1.00 96.12 81 ASN A C 1
ATOM 595 O O . ASN A 1 81 ? -8.554 5.842 3.972 1.00 96.12 81 ASN A O 1
ATOM 599 N N . VAL A 1 82 ? -6.906 5.098 5.311 1.00 96.44 82 VAL A N 1
ATOM 600 C CA . VAL A 1 82 ? -5.814 5.530 4.438 1.00 96.44 82 VAL A CA 1
ATOM 601 C C . VAL A 1 82 ? -5.682 4.488 3.329 1.00 96.44 82 VAL A C 1
ATOM 603 O O . VAL A 1 82 ? -5.609 3.295 3.619 1.00 96.44 82 VAL A O 1
ATOM 606 N N . GLU A 1 83 ? -5.652 4.939 2.081 1.00 97.31 83 GLU A N 1
ATOM 607 C CA . GLU A 1 83 ? -5.468 4.099 0.895 1.00 97.31 83 GLU A CA 1
ATOM 608 C C . GLU A 1 83 ? -4.209 4.561 0.144 1.00 97.31 83 GLU A C 1
ATOM 610 O O . GLU A 1 83 ? -3.756 5.693 0.327 1.00 97.31 83 GLU A O 1
ATOM 615 N N . PHE A 1 84 ? -3.617 3.695 -0.677 1.00 97.88 84 PHE A N 1
ATOM 616 C CA . PHE A 1 84 ? -2.345 3.973 -1.355 1.00 97.88 84 PHE A CA 1
ATOM 617 C C . PHE A 1 84 ? -2.467 3.795 -2.861 1.00 97.88 84 PHE A C 1
ATOM 619 O O . PHE A 1 84 ? -3.152 2.891 -3.327 1.00 97.88 84 PHE A O 1
ATOM 626 N N . LEU A 1 85 ? -1.770 4.624 -3.626 1.00 97.69 85 LEU A N 1
ATOM 627 C CA . LEU A 1 85 ? -1.632 4.475 -5.070 1.00 97.69 85 LEU A CA 1
ATOM 628 C C . LEU A 1 85 ? -0.265 3.879 -5.380 1.00 97.69 85 LEU A C 1
ATOM 630 O O . LEU A 1 85 ? 0.746 4.336 -4.851 1.00 97.69 85 LEU A O 1
ATOM 634 N N . VAL A 1 86 ? -0.233 2.887 -6.262 1.00 96.75 86 VAL A N 1
ATOM 635 C CA . VAL A 1 86 ? 1.002 2.280 -6.763 1.00 96.75 86 VAL A CA 1
ATOM 636 C C . VAL A 1 86 ? 1.051 2.374 -8.278 1.00 96.75 86 VAL A C 1
ATOM 638 O O . VAL A 1 86 ? 0.035 2.204 -8.951 1.00 96.75 86 VAL A O 1
ATOM 641 N N . TRP A 1 87 ? 2.244 2.639 -8.799 1.00 94.75 87 TRP A N 1
ATOM 642 C CA . TRP A 1 87 ? 2.564 2.596 -10.215 1.00 94.75 87 TRP A CA 1
ATOM 643 C C . TRP A 1 87 ? 3.526 1.440 -10.485 1.00 94.75 87 TRP A C 1
ATOM 645 O O . TRP A 1 87 ? 4.652 1.414 -9.975 1.00 94.75 87 TRP A O 1
ATOM 655 N N . TRP A 1 88 ? 3.076 0.498 -11.308 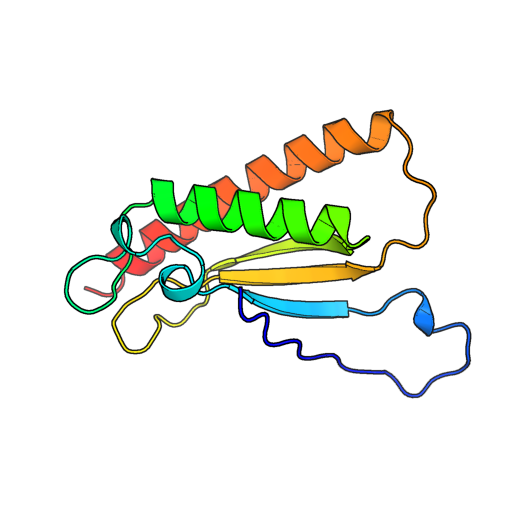1.00 91.44 88 TRP A N 1
ATOM 656 C CA . TRP A 1 88 ? 3.882 -0.594 -11.830 1.00 91.44 88 TRP A CA 1
ATOM 657 C C . TRP A 1 88 ? 4.110 -0.466 -13.330 1.00 91.44 88 TRP A C 1
ATOM 659 O O . TRP A 1 88 ? 3.291 0.092 -14.065 1.00 91.44 88 TRP A O 1
ATOM 669 N N . GLN A 1 89 ? 5.209 -1.056 -13.776 1.00 88.75 89 GLN A N 1
ATOM 670 C CA . GLN A 1 89 ? 5.474 -1.364 -15.173 1.00 88.75 89 GLN A CA 1
ATOM 671 C C . GLN A 1 89 ? 5.845 -2.834 -15.298 1.00 88.75 89 GLN A C 1
ATOM 673 O O . GLN A 1 89 ? 6.449 -3.397 -14.386 1.00 88.75 89 GLN A O 1
ATOM 678 N N . GLN A 1 90 ? 5.483 -3.451 -16.416 1.00 82.69 90 GLN A N 1
ATOM 679 C CA . GLN A 1 90 ? 5.963 -4.790 -16.735 1.00 82.69 90 GLN A CA 1
ATOM 680 C C . GLN A 1 90 ? 7.466 -4.734 -17.026 1.00 82.69 90 GLN A C 1
ATOM 682 O O . GLN A 1 90 ? 7.918 -3.834 -17.732 1.00 82.69 90 GLN A O 1
ATOM 687 N N . ASP A 1 91 ? 8.236 -5.655 -16.449 1.00 71.38 91 ASP A N 1
ATOM 688 C CA . ASP A 1 91 ? 9.662 -5.775 -16.746 1.00 71.38 91 ASP A CA 1
ATOM 689 C C . ASP A 1 91 ? 9.886 -6.892 -17.758 1.00 71.38 91 ASP A C 1
ATOM 691 O O . ASP A 1 91 ? 9.588 -8.058 -17.496 1.00 71.38 91 ASP A O 1
ATOM 695 N N . SER A 1 92 ? 10.390 -6.523 -18.932 1.00 65.12 92 SER A N 1
ATOM 696 C CA . SER A 1 92 ? 10.778 -7.460 -19.990 1.00 65.12 92 SER A CA 1
ATOM 697 C C . SER A 1 92 ? 12.226 -7.948 -19.827 1.00 65.12 92 SER A C 1
ATOM 699 O O . SER A 1 92 ? 12.697 -8.746 -20.638 1.00 65.12 92 SER A O 1
ATOM 701 N N . SER A 1 93 ? 12.961 -7.449 -18.826 1.00 59.31 93 SER A N 1
ATOM 702 C CA . SER A 1 93 ? 14.403 -7.668 -18.687 1.00 59.31 93 SER A CA 1
ATOM 703 C C . SER A 1 93 ? 14.724 -8.951 -17.903 1.00 59.31 93 SER A C 1
ATOM 705 O O . SER A 1 93 ? 14.037 -9.272 -16.932 1.00 59.31 93 SER A O 1
ATOM 707 N N . PRO A 1 94 ? 15.805 -9.679 -18.245 1.00 55.06 94 PRO A N 1
ATOM 708 C CA . PRO A 1 94 ? 16.317 -10.758 -17.404 1.00 55.06 94 PRO A CA 1
ATOM 709 C C . PRO A 1 94 ? 16.794 -10.197 -16.056 1.00 55.06 94 PRO A C 1
ATOM 711 O O . PRO A 1 94 ? 17.662 -9.325 -16.018 1.00 55.06 94 PRO A O 1
ATOM 714 N N . VAL A 1 95 ? 16.239 -10.697 -14.950 1.00 56.19 95 VAL A N 1
ATOM 715 C CA . VAL A 1 95 ? 16.599 -10.250 -13.595 1.00 56.19 95 VAL A CA 1
ATOM 716 C C . VAL A 1 95 ? 18.052 -10.631 -13.288 1.00 56.19 95 VAL A C 1
ATOM 718 O O . VAL A 1 95 ? 18.385 -11.813 -13.250 1.00 56.19 95 VAL A O 1
ATOM 721 N N . GLY A 1 96 ? 18.914 -9.638 -13.050 1.00 56.03 96 GLY A N 1
ATOM 722 C CA . GLY A 1 96 ? 20.284 -9.831 -12.562 1.00 56.03 96 GLY A CA 1
ATOM 723 C C . GLY A 1 96 ? 20.412 -9.589 -11.052 1.00 56.03 96 GLY A C 1
ATOM 724 O O . GLY A 1 96 ? 19.792 -8.674 -10.507 1.00 56.03 96 GLY A O 1
ATOM 725 N N . ASP A 1 97 ? 21.259 -10.364 -10.372 1.00 55.00 97 ASP A N 1
ATOM 726 C CA . ASP A 1 97 ? 21.345 -10.392 -8.901 1.00 55.00 97 ASP A CA 1
ATOM 727 C C . ASP A 1 97 ? 21.732 -9.049 -8.252 1.00 55.00 97 ASP A C 1
ATOM 729 O O . ASP A 1 97 ? 21.165 -8.678 -7.228 1.00 55.00 97 ASP A O 1
ATOM 733 N N . PHE A 1 98 ? 22.614 -8.248 -8.862 1.00 55.69 98 PHE A N 1
ATOM 734 C CA . PHE A 1 98 ? 23.007 -6.940 -8.307 1.00 55.69 98 PHE A CA 1
ATOM 735 C C . PHE A 1 98 ? 21.921 -5.857 -8.416 1.00 55.69 98 PHE A C 1
ATOM 737 O O . PHE A 1 98 ? 21.880 -4.936 -7.598 1.00 55.69 98 PHE A O 1
ATOM 744 N N . GLN A 1 99 ? 21.019 -5.949 -9.401 1.00 61.69 99 GLN A N 1
ATOM 745 C CA . GLN A 1 99 ? 19.882 -5.025 -9.498 1.00 61.69 99 GLN A CA 1
ATOM 746 C C . GLN A 1 99 ? 18.895 -5.254 -8.345 1.00 61.69 99 GLN A C 1
ATOM 748 O O . GLN A 1 99 ? 18.256 -4.309 -7.882 1.00 61.69 99 GLN A O 1
ATOM 753 N N . ASN A 1 100 ? 18.812 -6.481 -7.824 1.00 63.78 100 ASN A N 1
ATOM 754 C CA . ASN A 1 100 ? 17.839 -6.848 -6.802 1.00 63.78 100 ASN A CA 1
ATOM 755 C C . ASN A 1 100 ? 18.047 -6.114 -5.469 1.00 63.78 100 ASN A C 1
ATOM 757 O O . ASN A 1 100 ? 17.051 -5.712 -4.863 1.00 63.78 100 ASN A O 1
ATOM 761 N N . ASP A 1 101 ? 19.285 -5.887 -5.027 1.00 59.00 101 ASP A N 1
ATOM 762 C CA . ASP A 1 101 ? 19.569 -5.244 -3.732 1.00 59.00 101 ASP A CA 1
ATOM 763 C C . ASP A 1 101 ? 19.297 -3.733 -3.746 1.00 59.00 101 ASP A C 1
ATOM 765 O O . ASP A 1 101 ? 18.667 -3.193 -2.828 1.00 59.00 101 ASP A O 1
ATOM 769 N N . LEU A 1 102 ? 19.695 -3.044 -4.822 1.00 61.94 102 LEU A N 1
ATOM 770 C CA . LEU A 1 102 ? 19.398 -1.620 -5.013 1.00 61.94 102 LEU A CA 1
ATOM 771 C C . LEU A 1 102 ? 17.892 -1.384 -5.175 1.00 61.94 102 LEU A C 1
ATOM 773 O O . LEU A 1 102 ? 17.337 -0.484 -4.542 1.00 61.94 102 LEU A O 1
ATOM 777 N N . LEU A 1 103 ? 17.205 -2.229 -5.952 1.00 72.56 103 LEU A N 1
ATOM 778 C CA . LEU A 1 103 ? 15.747 -2.183 -6.073 1.00 72.56 103 LEU A CA 1
ATOM 779 C C . LEU A 1 103 ? 15.073 -2.404 -4.713 1.00 72.56 103 LEU A C 1
ATOM 781 O O . LEU A 1 103 ? 14.182 -1.644 -4.340 1.00 72.56 103 LEU A O 1
ATOM 785 N N . THR A 1 104 ? 15.525 -3.388 -3.934 1.00 70.06 104 THR A N 1
ATOM 786 C CA . THR A 1 104 ? 14.959 -3.686 -2.607 1.00 70.06 104 THR A CA 1
ATOM 787 C C . THR A 1 104 ? 15.149 -2.519 -1.633 1.00 70.06 104 THR A C 1
ATOM 789 O O . THR A 1 104 ? 14.212 -2.147 -0.919 1.00 70.06 104 THR A O 1
ATOM 792 N N . THR A 1 105 ? 16.322 -1.881 -1.646 1.00 69.75 105 THR A N 1
ATOM 793 C CA . THR A 1 105 ? 16.605 -0.685 -0.836 1.00 69.75 105 THR A CA 1
ATOM 794 C C . THR A 1 105 ? 15.690 0.480 -1.220 1.00 69.75 105 THR A C 1
ATOM 796 O O . THR A 1 105 ? 15.089 1.111 -0.345 1.00 69.75 105 THR A O 1
ATOM 799 N N . ASN A 1 106 ? 15.503 0.712 -2.522 1.00 85.75 106 ASN A N 1
ATOM 800 C CA . ASN A 1 106 ? 14.620 1.762 -3.029 1.00 85.75 106 ASN A CA 1
ATOM 801 C C . ASN A 1 106 ? 13.157 1.522 -2.631 1.00 85.75 106 ASN A C 1
ATOM 803 O O . ASN A 1 106 ? 12.479 2.452 -2.196 1.00 85.75 106 ASN A O 1
ATOM 807 N N . ILE A 1 107 ? 12.675 0.277 -2.700 1.00 91.19 107 ILE A N 1
ATOM 808 C CA . ILE A 1 107 ? 11.307 -0.079 -2.288 1.00 91.19 107 ILE A CA 1
ATOM 809 C C . ILE A 1 107 ? 11.071 0.232 -0.815 1.00 91.19 107 ILE A C 1
ATOM 811 O O . ILE A 1 107 ? 10.065 0.854 -0.472 1.00 91.19 107 ILE A O 1
ATOM 815 N N . ARG A 1 108 ? 12.004 -0.153 0.061 1.00 92.56 108 ARG A N 1
ATOM 816 C CA . ARG A 1 108 ? 11.884 0.132 1.493 1.00 92.56 108 ARG A CA 1
ATOM 817 C C . ARG A 1 108 ? 11.780 1.635 1.752 1.00 92.56 108 ARG A C 1
ATOM 819 O O . ARG A 1 108 ? 10.898 2.053 2.496 1.00 92.56 108 ARG A O 1
ATOM 826 N N . ALA A 1 109 ? 12.640 2.439 1.128 1.00 93.06 109 ALA A N 1
ATOM 827 C CA . ALA A 1 109 ? 12.605 3.892 1.276 1.00 93.06 109 ALA A CA 1
ATOM 828 C C . ALA A 1 109 ? 11.272 4.492 0.792 1.00 93.06 109 ALA A C 1
ATOM 830 O O . ALA A 1 109 ? 10.685 5.310 1.500 1.00 93.06 109 ALA A O 1
ATOM 831 N N . MET A 1 110 ? 10.755 4.042 -0.358 1.00 94.56 110 MET A N 1
ATOM 832 C CA . MET A 1 110 ? 9.460 4.494 -0.883 1.00 94.56 110 MET A CA 1
ATOM 833 C C . MET A 1 110 ? 8.295 4.163 0.059 1.00 94.56 110 MET A C 1
ATOM 835 O O . MET A 1 110 ? 7.421 5.006 0.276 1.00 94.56 110 MET A O 1
ATOM 839 N N . ILE A 1 111 ? 8.288 2.965 0.657 1.00 96.94 111 ILE A N 1
ATOM 840 C CA . ILE A 1 111 ? 7.275 2.579 1.649 1.00 96.94 111 ILE A CA 1
ATOM 841 C C . ILE A 1 111 ? 7.342 3.512 2.861 1.00 96.94 111 ILE A C 1
ATOM 843 O O . ILE A 1 111 ? 6.319 4.063 3.256 1.00 96.94 111 ILE A O 1
ATOM 847 N N . GLU A 1 112 ? 8.523 3.734 3.439 1.00 96.44 112 GLU A N 1
ATOM 848 C CA . GLU A 1 112 ? 8.647 4.586 4.630 1.00 96.44 112 GLU A CA 1
ATOM 849 C C . GLU A 1 112 ? 8.237 6.041 4.358 1.00 96.44 112 GLU A C 1
ATOM 851 O O . GLU A 1 112 ? 7.516 6.635 5.161 1.00 96.44 112 GLU A O 1
ATOM 856 N N . GLN A 1 113 ? 8.611 6.598 3.202 1.00 96.06 113 GLN A N 1
ATOM 857 C CA . GLN A 1 113 ? 8.170 7.934 2.781 1.00 96.06 113 GLN A CA 1
ATOM 858 C C . GLN A 1 113 ? 6.647 8.003 2.615 1.00 96.06 113 GLN A C 1
ATOM 860 O O . GLN A 1 113 ? 6.008 8.946 3.082 1.00 96.06 113 GLN A O 1
ATOM 865 N N . THR A 1 114 ? 6.050 6.973 2.013 1.00 96.94 114 THR A N 1
ATOM 866 C CA . THR A 1 114 ? 4.595 6.876 1.844 1.00 96.94 114 THR A CA 1
ATOM 867 C C . THR A 1 114 ? 3.873 6.806 3.187 1.00 96.94 114 THR A C 1
ATOM 869 O O . THR A 1 114 ? 2.863 7.480 3.387 1.00 96.94 114 THR A O 1
ATOM 872 N N . LEU A 1 115 ? 4.394 6.024 4.134 1.00 96.81 115 LEU A N 1
ATOM 873 C CA . LEU A 1 115 ? 3.813 5.908 5.470 1.00 96.81 115 LEU A CA 1
ATOM 874 C C . LEU A 1 115 ? 3.931 7.220 6.258 1.00 96.81 115 LEU A C 1
ATOM 876 O O . LEU A 1 115 ? 2.995 7.588 6.968 1.00 96.81 115 LEU A O 1
ATOM 880 N N . ALA A 1 116 ? 5.038 7.952 6.108 1.00 95.44 116 ALA A N 1
ATOM 881 C CA . ALA A 1 116 ? 5.187 9.282 6.693 1.00 95.44 116 ALA A CA 1
ATOM 882 C C . ALA A 1 116 ? 4.154 10.273 6.123 1.00 95.44 116 ALA A C 1
ATOM 884 O O . ALA A 1 116 ? 3.504 10.991 6.886 1.00 95.44 116 ALA A O 1
ATOM 885 N N . ALA A 1 117 ? 3.933 10.261 4.803 1.00 93.88 117 ALA A N 1
ATOM 886 C CA . ALA A 1 117 ? 2.911 11.084 4.152 1.00 93.88 117 ALA A CA 1
ATOM 887 C C . ALA A 1 117 ? 1.487 10.717 4.609 1.00 93.88 117 ALA A C 1
ATOM 889 O O . ALA A 1 117 ? 0.678 11.596 4.904 1.00 93.88 117 ALA A O 1
ATOM 890 N N . ALA A 1 118 ? 1.189 9.423 4.743 1.00 93.81 118 ALA A N 1
ATOM 891 C CA . ALA A 1 118 ? -0.085 8.937 5.271 1.00 93.81 118 ALA A CA 1
ATOM 892 C C . ALA A 1 118 ? -0.357 9.387 6.711 1.00 93.81 118 ALA A C 1
ATOM 894 O O . ALA A 1 118 ? -1.488 9.735 7.058 1.00 93.81 118 ALA A O 1
ATOM 895 N N . HIS A 1 119 ? 0.677 9.398 7.550 1.00 90.06 119 HIS A N 1
ATOM 896 C CA . HIS A 1 119 ? 0.570 9.902 8.910 1.00 90.06 119 HIS A CA 1
ATOM 897 C C . HIS A 1 119 ? 0.253 11.406 8.927 1.00 90.06 119 HIS A C 1
ATOM 899 O O . HIS A 1 119 ? -0.667 11.822 9.631 1.00 90.06 119 HIS A O 1
ATOM 905 N N . ALA A 1 120 ? 0.937 12.203 8.099 1.00 87.75 120 ALA A N 1
ATOM 906 C CA . ALA A 1 120 ? 0.663 13.635 7.963 1.00 87.75 120 ALA A CA 1
ATOM 907 C C . ALA A 1 120 ? -0.767 13.916 7.462 1.00 87.75 120 ALA A C 1
ATOM 909 O O . ALA A 1 120 ? -1.453 14.772 8.020 1.00 87.75 120 ALA A O 1
ATOM 910 N N . LEU A 1 121 ? -1.253 13.146 6.479 1.00 86.12 121 LEU A N 1
ATOM 911 C CA . LEU A 1 121 ? -2.618 13.264 5.948 1.00 86.12 121 LEU A CA 1
ATOM 912 C C . LEU A 1 121 ? -3.677 13.117 7.050 1.00 86.12 121 LEU A C 1
ATOM 914 O O . LEU A 1 121 ? -4.652 13.861 7.081 1.00 86.12 121 LEU A O 1
ATOM 918 N N . ARG A 1 122 ? -3.477 12.182 7.986 1.00 79.31 122 ARG A N 1
ATOM 919 C CA . ARG A 1 122 ? -4.398 11.995 9.115 1.00 79.31 122 ARG A CA 1
ATOM 920 C C . ARG A 1 122 ? -4.370 13.128 10.130 1.00 79.31 122 ARG A C 1
ATOM 922 O O . ARG A 1 122 ? -5.400 13.390 10.738 1.00 79.31 122 ARG A O 1
ATOM 929 N N . GLN A 1 123 ? -3.223 13.769 10.330 1.00 78.94 123 GLN A N 1
ATOM 930 C CA . GLN A 1 123 ? -3.105 14.880 11.276 1.00 78.94 123 GLN A CA 1
ATOM 931 C C . GLN A 1 123 ? -3.721 16.178 10.744 1.00 78.94 123 GLN A C 1
ATOM 933 O O . GLN A 1 123 ? -4.175 16.991 11.539 1.00 78.94 123 GLN A O 1
ATOM 938 N N . GLY A 1 124 ? -3.769 16.361 9.421 1.00 68.00 124 GLY A N 1
ATOM 939 C CA . GLY A 1 124 ? -4.406 17.521 8.785 1.00 68.00 124 GLY A CA 1
ATOM 940 C C . GLY A 1 124 ? -5.910 17.37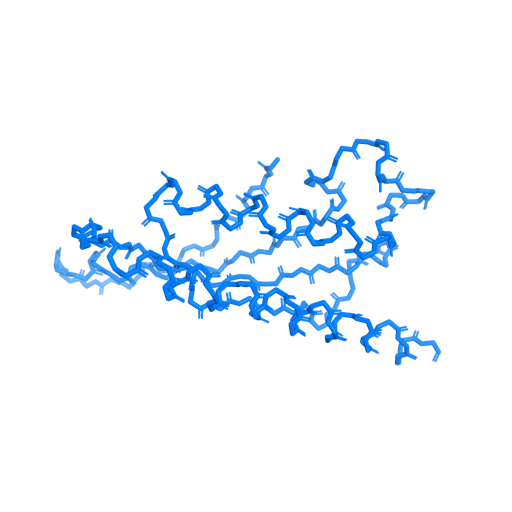9 8.518 1.00 68.00 124 GLY A C 1
ATOM 941 O O . GLY A 1 124 ? -6.535 18.348 8.104 1.00 68.00 124 GLY A O 1
ATOM 942 N N . ALA A 1 125 ? -6.493 16.192 8.718 1.00 59.16 125 ALA A N 1
ATOM 943 C CA . ALA A 1 125 ? -7.913 15.910 8.474 1.00 59.16 125 ALA A CA 1
ATOM 944 C C . ALA A 1 125 ? -8.808 16.077 9.725 1.00 59.16 125 ALA A C 1
ATOM 946 O O . ALA A 1 125 ? -9.942 15.592 9.726 1.00 59.16 125 ALA A O 1
ATOM 947 N N . GLY A 1 126 ? -8.276 16.689 10.791 1.00 47.06 126 GLY A N 1
ATOM 948 C CA . GLY A 1 126 ? -8.945 16.919 12.077 1.00 47.06 126 GLY A CA 1
ATOM 949 C C . GLY A 1 126 ? -9.343 18.369 12.299 1.00 47.06 126 GLY A C 1
ATOM 950 O O . GLY A 1 126 ? -8.648 19.257 11.761 1.00 47.06 126 GLY A O 1
#

pLDDT: mean 81.66, std 19.14, range [35.12, 98.06]